Protein AF-A0A369Z5X9-F1 (afdb_monomer)

Sequence (155 aa):
MPEKYPNLVSTTIAKLDLSYHKDSQHLLELSKRLGSILHYIAEIRNECGSYASHGQDIEHKQISSDLALFVLHSTNAILGFILHFYITTNDYRKSERIRYEDYERINELIDEAYEMETIYKISYSQALFAQDPEAYRDLVLEFEQIEYENLMDTL

pLDDT: mean 76.35, std 14.74, range [37.81, 94.25]

Foldseek 3Di:
DDPC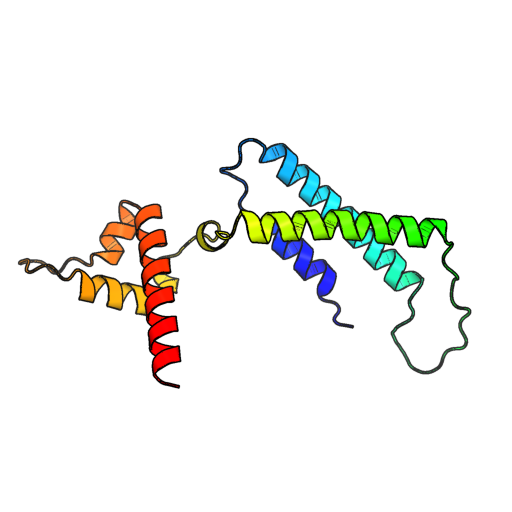PLVVLVVVLVLDPCVPPPCSVVSNVVSVVLSVLVVVLVVVCVQQPPPDDPDDPDPRPDDDPVRVVVSVVSVCVSVVVVVCCCVVVVPSLVSDPDDLVVQVVLQVVQCVVPPDPDPDGDRPLVVCCVPPVNVSSVSSVVSVVVVVVVVVVVD

Structure (mmCIF, N/CA/C/O backbone):
data_AF-A0A369Z5X9-F1
#
_entry.id   AF-A0A369Z5X9-F1
#
loop_
_atom_site.group_PDB
_atom_site.id
_atom_site.type_symbol
_atom_site.label_atom_id
_atom_site.label_alt_id
_atom_site.label_comp_id
_atom_site.label_asym_id
_atom_site.label_entity_id
_atom_site.label_seq_id
_atom_site.pdbx_PDB_ins_code
_atom_site.Cartn_x
_atom_site.Cartn_y
_atom_site.Cartn_z
_atom_site.occupancy
_atom_site.B_iso_or_equiv
_atom_site.auth_seq_id
_atom_site.auth_comp_id
_atom_site.auth_asym_id
_atom_site.auth_atom_id
_atom_site.pdbx_PDB_model_num
ATOM 1 N N . MET A 1 1 ? 21.219 -10.980 -7.445 1.00 40.84 1 MET A N 1
ATOM 2 C CA . MET A 1 1 ? 20.159 -9.973 -7.184 1.00 40.84 1 MET A CA 1
ATOM 3 C C . MET A 1 1 ? 18.853 -10.716 -6.949 1.00 40.84 1 MET A C 1
ATOM 5 O O . MET A 1 1 ? 18.639 -11.688 -7.663 1.00 40.84 1 MET A O 1
ATOM 9 N N . PRO A 1 2 ? 18.015 -10.350 -5.963 1.00 37.81 2 PRO A N 1
ATOM 10 C CA . PRO A 1 2 ? 16.842 -11.153 -5.642 1.00 37.81 2 PRO A CA 1
ATOM 11 C C . PRO A 1 2 ? 15.799 -11.025 -6.760 1.00 37.81 2 PRO A C 1
ATOM 13 O O . PRO A 1 2 ? 15.397 -9.921 -7.123 1.00 37.81 2 PRO A O 1
ATOM 16 N N . GLU A 1 3 ? 15.318 -12.160 -7.264 1.00 40.03 3 GLU A N 1
ATOM 17 C CA . GLU A 1 3 ? 14.272 -12.302 -8.298 1.00 40.03 3 GLU A CA 1
ATOM 18 C C . GLU A 1 3 ? 12.937 -11.604 -7.954 1.00 40.03 3 GLU A C 1
ATOM 20 O O . GLU A 1 3 ? 12.018 -11.547 -8.765 1.00 40.03 3 GLU A O 1
ATOM 25 N N . LYS A 1 4 ? 12.818 -11.040 -6.747 1.00 49.16 4 LYS A N 1
ATOM 26 C CA . LYS A 1 4 ? 11.579 -10.526 -6.153 1.00 49.16 4 LYS A CA 1
ATOM 27 C C . LYS A 1 4 ? 11.309 -9.033 -6.389 1.00 49.16 4 LYS A C 1
ATOM 29 O O . LYS A 1 4 ? 10.247 -8.562 -5.998 1.00 49.16 4 LYS A O 1
ATOM 34 N N . TYR A 1 5 ? 12.215 -8.277 -7.013 1.00 49.62 5 TYR A N 1
ATOM 35 C CA . TYR A 1 5 ? 12.044 -6.819 -7.170 1.00 49.62 5 TYR A CA 1
ATOM 36 C C . TYR A 1 5 ? 10.787 -6.402 -7.975 1.00 49.62 5 TYR A C 1
ATOM 38 O O . TYR A 1 5 ? 10.051 -5.538 -7.497 1.00 49.62 5 TYR A O 1
ATOM 46 N N . PRO A 1 6 ? 10.453 -7.032 -9.124 1.00 55.03 6 PRO A N 1
ATOM 47 C CA . PRO A 1 6 ? 9.224 -6.707 -9.863 1.00 55.03 6 PRO A CA 1
ATOM 48 C C . PRO A 1 6 ? 7.950 -7.037 -9.072 1.00 55.03 6 PRO A C 1
ATOM 50 O O . PRO A 1 6 ? 6.954 -6.315 -9.152 1.00 55.03 6 PRO A O 1
ATOM 53 N N . ASN A 1 7 ? 8.003 -8.103 -8.265 1.00 59.03 7 ASN A N 1
ATOM 54 C CA . ASN A 1 7 ? 6.909 -8.496 -7.379 1.00 59.03 7 ASN A CA 1
ATOM 55 C C . ASN A 1 7 ? 6.680 -7.466 -6.276 1.00 59.03 7 ASN A C 1
ATOM 57 O O . ASN A 1 7 ? 5.531 -7.205 -5.938 1.00 59.03 7 ASN A O 1
ATOM 61 N N . LEU A 1 8 ? 7.742 -6.854 -5.745 1.00 59.62 8 LEU A N 1
ATOM 62 C CA . LEU A 1 8 ? 7.621 -5.871 -4.673 1.00 59.62 8 LEU A CA 1
ATOM 63 C C . LEU A 1 8 ? 6.844 -4.637 -5.142 1.00 59.62 8 LEU A C 1
ATOM 65 O O . LEU A 1 8 ? 5.849 -4.282 -4.524 1.00 59.62 8 LEU A O 1
ATOM 69 N N . VAL A 1 9 ? 7.227 -4.048 -6.280 1.00 60.69 9 VAL A N 1
ATOM 70 C CA . VAL A 1 9 ? 6.558 -2.840 -6.791 1.00 60.69 9 VAL A CA 1
ATOM 71 C C . VAL A 1 9 ? 5.130 -3.134 -7.251 1.00 60.69 9 VAL A C 1
ATOM 73 O O . VAL A 1 9 ? 4.223 -2.354 -6.971 1.00 60.69 9 VAL A O 1
ATOM 76 N N . SER A 1 10 ? 4.903 -4.287 -7.885 1.00 59.91 10 SER A N 1
ATOM 77 C CA . SER A 1 10 ? 3.551 -4.716 -8.269 1.00 59.91 10 SER A CA 1
ATOM 78 C C . SER A 1 10 ? 2.655 -4.940 -7.046 1.00 59.91 10 SER A C 1
ATOM 80 O O . SER A 1 10 ? 1.491 -4.549 -7.058 1.00 59.91 10 SER A O 1
ATOM 82 N N . THR A 1 11 ? 3.205 -5.508 -5.968 1.00 63.66 11 THR A N 1
ATOM 83 C CA . THR A 1 11 ? 2.492 -5.694 -4.694 1.00 63.66 11 THR A CA 1
ATOM 84 C C . THR A 1 11 ? 2.199 -4.356 -4.026 1.00 63.66 11 THR A C 1
ATOM 86 O O . THR A 1 11 ? 1.081 -4.147 -3.568 1.00 63.66 11 THR A O 1
ATOM 89 N N . THR A 1 12 ? 3.164 -3.430 -4.006 1.00 65.00 12 THR A N 1
ATOM 90 C CA . THR A 1 12 ? 2.958 -2.073 -3.485 1.00 65.00 12 THR A CA 1
ATOM 91 C C . THR A 1 12 ? 1.832 -1.381 -4.238 1.00 65.00 12 THR A C 1
ATOM 93 O O . THR A 1 12 ? 0.917 -0.886 -3.598 1.00 65.00 12 THR A O 1
ATOM 96 N N . ILE A 1 13 ? 1.841 -1.423 -5.575 1.00 65.38 13 ILE A N 1
ATOM 97 C CA . ILE A 1 13 ? 0.781 -0.836 -6.403 1.00 65.38 13 ILE A CA 1
ATOM 98 C C . ILE A 1 13 ? -0.584 -1.475 -6.115 1.00 65.38 13 ILE A C 1
ATOM 100 O O . ILE A 1 13 ? -1.578 -0.764 -6.010 1.00 65.38 13 ILE A O 1
ATOM 104 N N . ALA A 1 14 ? -0.647 -2.801 -5.967 1.00 64.44 14 ALA A N 1
ATOM 105 C CA . ALA A 1 14 ? -1.894 -3.511 -5.679 1.00 64.44 14 ALA A CA 1
ATOM 106 C C . ALA A 1 14 ? -2.453 -3.219 -4.277 1.00 64.44 14 ALA A C 1
ATOM 108 O O . ALA A 1 14 ? -3.658 -3.325 -4.069 1.00 64.44 14 ALA A O 1
ATOM 109 N N . LYS A 1 15 ? -1.583 -2.860 -3.327 1.00 67.25 15 LYS A N 1
ATOM 110 C CA . LYS A 1 15 ? -1.950 -2.472 -1.961 1.00 67.25 15 LYS A CA 1
ATOM 111 C C . LYS A 1 15 ? -2.274 -0.980 -1.810 1.00 67.25 15 LYS A C 1
ATOM 113 O O . LYS A 1 15 ? -2.652 -0.570 -0.719 1.00 67.25 15 LYS A O 1
ATOM 118 N N . LEU A 1 16 ? -2.135 -0.169 -2.862 1.00 67.69 16 LEU A N 1
ATOM 119 C CA . LEU A 1 16 ? -2.557 1.231 -2.828 1.00 67.69 16 LEU A CA 1
ATOM 120 C C . LEU A 1 16 ? -4.088 1.296 -2.751 1.00 67.69 16 LEU A C 1
ATOM 122 O O . LEU A 1 16 ? -4.764 1.143 -3.770 1.00 67.69 16 LEU A O 1
ATOM 126 N N . ASP A 1 17 ? -4.643 1.556 -1.567 1.00 64.88 17 ASP A N 1
ATOM 127 C CA . ASP A 1 17 ? -6.041 1.973 -1.476 1.00 64.88 17 ASP A CA 1
ATOM 128 C C . ASP A 1 17 ? -6.151 3.445 -1.873 1.00 64.88 17 ASP A C 1
ATOM 130 O O . ASP A 1 17 ? -5.781 4.362 -1.140 1.00 64.88 17 ASP A O 1
ATOM 134 N N . LEU A 1 18 ? -6.629 3.656 -3.093 1.00 69.06 18 LEU A N 1
ATOM 135 C CA . LEU A 1 18 ? -6.866 4.976 -3.662 1.00 69.06 18 LEU A CA 1
ATOM 136 C C . LEU A 1 18 ? -8.351 5.344 -3.623 1.00 69.06 18 LEU A C 1
ATOM 138 O O . LEU A 1 18 ? -8.713 6.373 -4.186 1.00 69.06 18 LEU A O 1
ATOM 142 N N . SER A 1 19 ? -9.217 4.521 -3.020 1.00 63.31 19 SER A N 1
ATOM 143 C CA . SER A 1 19 ? -10.679 4.640 -3.134 1.00 63.31 19 SER A CA 1
ATOM 144 C C . SER A 1 19 ? -11.225 6.001 -2.685 1.00 63.31 19 SER A C 1
ATOM 146 O O . SER A 1 19 ? -12.166 6.507 -3.294 1.00 63.31 19 SER A O 1
ATOM 148 N N . TYR A 1 20 ? -10.572 6.641 -1.713 1.00 60.66 20 TYR A N 1
ATOM 149 C CA . TYR A 1 20 ? -10.945 7.955 -1.178 1.00 60.66 20 TYR A CA 1
ATOM 150 C C . TYR A 1 20 ? -10.317 9.152 -1.918 1.00 60.66 20 TYR A C 1
ATOM 152 O O . TYR A 1 20 ? -10.619 10.304 -1.607 1.00 60.66 20 TYR A O 1
ATOM 160 N N . HIS A 1 21 ? -9.450 8.924 -2.913 1.00 69.06 21 HIS A N 1
ATOM 161 C CA . HIS A 1 21 ? -8.813 10.006 -3.664 1.00 69.06 21 HIS A CA 1
ATOM 162 C C . HIS A 1 21 ? -9.724 10.516 -4.794 1.00 69.06 21 HIS A C 1
ATOM 164 O O . HIS A 1 21 ? -10.229 9.736 -5.600 1.00 69.06 21 HIS A O 1
ATOM 170 N N . LYS A 1 22 ? -9.877 11.842 -4.930 1.00 76.69 22 LYS A N 1
ATOM 171 C CA . LYS A 1 22 ? -10.727 12.462 -5.973 1.00 76.69 22 LYS A CA 1
ATOM 172 C C . LYS A 1 22 ? -10.350 12.050 -7.408 1.00 76.69 22 LYS A C 1
ATOM 174 O O . LYS A 1 22 ? -11.213 11.954 -8.271 1.00 76.69 22 LYS A O 1
ATOM 179 N N . ASP A 1 23 ? -9.067 11.761 -7.631 1.00 80.44 23 ASP A N 1
ATOM 180 C CA . ASP A 1 23 ? -8.501 11.332 -8.921 1.00 80.44 23 ASP A CA 1
ATOM 181 C C . ASP A 1 23 ? -8.175 9.821 -8.964 1.00 80.44 23 ASP A C 1
ATOM 183 O O . ASP A 1 23 ? -7.323 9.383 -9.740 1.00 80.44 23 ASP A O 1
ATOM 187 N N . SER A 1 24 ? -8.810 9.011 -8.108 1.00 76.06 24 SER A N 1
ATOM 188 C CA . SER A 1 24 ? -8.506 7.581 -7.906 1.00 76.06 24 SER A CA 1
ATOM 189 C C . SER A 1 24 ? -8.447 6.763 -9.196 1.00 76.06 24 SER A C 1
ATOM 191 O O . SER A 1 24 ? -7.534 5.958 -9.379 1.00 76.06 24 SER A O 1
ATOM 193 N N . GLN A 1 25 ? -9.369 7.007 -10.130 1.00 79.88 25 GLN A N 1
ATOM 194 C CA . GLN A 1 25 ? -9.408 6.315 -11.420 1.00 79.88 25 GLN A CA 1
ATOM 195 C C . GLN A 1 25 ? -8.153 6.581 -12.260 1.00 79.88 25 GLN A C 1
ATOM 197 O O . GLN A 1 25 ? -7.573 5.649 -12.821 1.00 79.88 25 GLN A O 1
ATOM 202 N N . HIS A 1 26 ? -7.707 7.839 -12.323 1.00 84.25 26 HIS A N 1
ATOM 203 C CA . HIS A 1 26 ? -6.505 8.217 -13.065 1.00 84.25 26 HIS A CA 1
ATOM 204 C C . HIS A 1 26 ? -5.245 7.659 -12.407 1.00 84.25 26 HIS A C 1
ATOM 206 O O . HIS A 1 26 ? -4.375 7.131 -13.100 1.00 84.25 26 HIS A O 1
ATOM 212 N N . LEU A 1 27 ? -5.164 7.720 -11.077 1.00 80.38 27 LEU A N 1
ATOM 213 C CA . LEU A 1 27 ? -4.032 7.181 -10.325 1.00 80.38 27 LEU A CA 1
ATOM 214 C C . LEU A 1 27 ? -3.918 5.657 -10.461 1.00 80.38 27 LEU A C 1
ATOM 216 O O . LEU A 1 27 ? -2.815 5.139 -10.650 1.00 80.38 27 LEU A O 1
ATOM 220 N N . LEU A 1 28 ? -5.040 4.934 -10.429 1.00 77.94 28 LEU A N 1
ATOM 221 C CA . LEU A 1 28 ? -5.064 3.483 -10.609 1.00 77.94 28 LEU A CA 1
ATOM 222 C C . LEU A 1 28 ? -4.603 3.084 -12.018 1.00 77.94 28 LEU A C 1
ATOM 224 O O . LEU A 1 28 ? -3.799 2.165 -12.181 1.00 77.94 28 LEU A O 1
ATOM 228 N N . GLU A 1 29 ? -5.091 3.785 -13.040 1.00 83.94 29 GLU A N 1
ATOM 229 C CA . GLU A 1 29 ? -4.725 3.521 -14.431 1.00 83.94 29 GLU A CA 1
ATOM 230 C C . GLU A 1 29 ? -3.248 3.842 -14.708 1.00 83.94 29 GLU A C 1
ATOM 232 O O . GLU A 1 29 ? -2.545 3.050 -15.342 1.00 83.94 29 GLU A O 1
ATOM 237 N N . LEU A 1 30 ? -2.741 4.960 -14.179 1.00 84.12 30 LEU A N 1
ATOM 238 C CA . LEU A 1 30 ? -1.318 5.290 -14.247 1.00 84.12 30 LEU A CA 1
ATOM 239 C C . LEU A 1 30 ? -0.466 4.240 -13.529 1.00 84.12 30 LEU A C 1
ATOM 241 O O . LEU A 1 30 ? 0.545 3.811 -14.077 1.00 84.12 30 LEU A O 1
ATOM 245 N N . SER A 1 31 ? -0.895 3.751 -12.365 1.00 76.50 31 SER A N 1
ATOM 246 C CA . SER A 1 31 ? -0.151 2.735 -11.613 1.00 76.50 31 SER A CA 1
ATOM 247 C C . SER A 1 31 ? -0.030 1.405 -12.367 1.00 76.50 31 SER A C 1
ATOM 249 O O . SER A 1 31 ? 1.050 0.814 -12.409 1.00 76.50 31 SER A O 1
ATOM 251 N N . LYS A 1 32 ? -1.084 0.957 -13.063 1.00 80.19 32 LYS A N 1
ATOM 252 C CA . LYS A 1 32 ? -1.010 -0.226 -13.947 1.00 80.19 32 LYS A CA 1
ATOM 253 C C . LYS A 1 32 ? 0.013 -0.040 -15.073 1.00 80.19 32 LYS A C 1
ATOM 255 O O . LYS A 1 32 ? 0.789 -0.949 -15.382 1.00 80.19 32 LYS A O 1
ATOM 260 N N . ARG A 1 33 ? 0.042 1.154 -15.672 1.00 84.00 33 ARG A N 1
ATOM 261 C CA . ARG A 1 33 ? 0.996 1.508 -16.736 1.00 84.00 33 ARG A CA 1
ATOM 262 C C . ARG A 1 33 ? 2.429 1.569 -16.212 1.00 84.00 33 ARG A C 1
ATOM 264 O O . ARG A 1 33 ? 3.323 1.044 -16.871 1.00 84.00 33 ARG A O 1
ATOM 271 N N . LEU A 1 34 ? 2.641 2.117 -15.013 1.00 82.62 34 LEU A N 1
ATOM 272 C CA . LEU A 1 34 ? 3.939 2.108 -14.330 1.00 82.62 34 LEU A CA 1
ATOM 273 C C . LEU A 1 34 ? 4.449 0.678 -14.126 1.00 82.62 34 LEU A C 1
ATOM 275 O O . LEU A 1 34 ? 5.608 0.403 -14.426 1.00 82.62 34 LEU A O 1
ATOM 279 N N . GLY A 1 35 ? 3.581 -0.248 -13.706 1.00 78.25 35 GLY A N 1
ATOM 280 C CA . GLY A 1 35 ? 3.925 -1.669 -13.593 1.00 78.25 35 GLY A CA 1
ATOM 281 C C . GLY A 1 35 ? 4.429 -2.270 -14.911 1.00 78.25 35 GLY A C 1
ATOM 282 O O . GLY A 1 35 ? 5.434 -2.977 -14.922 1.00 78.25 35 GLY A O 1
ATOM 283 N N . SER A 1 36 ? 3.794 -1.920 -16.034 1.00 83.69 36 SER A N 1
ATOM 284 C CA . SER A 1 36 ? 4.211 -2.380 -17.369 1.00 83.69 36 SER A CA 1
ATOM 285 C C . SER A 1 36 ? 5.575 -1.810 -17.784 1.00 83.69 36 SER A C 1
ATOM 287 O O . SER A 1 36 ? 6.414 -2.534 -18.313 1.00 83.69 36 SER A O 1
ATOM 289 N N . ILE A 1 37 ? 5.831 -0.528 -17.496 1.00 86.25 37 ILE A N 1
ATOM 290 C CA . ILE A 1 37 ? 7.128 0.117 -17.763 1.00 86.25 37 ILE A CA 1
ATOM 291 C C . ILE A 1 37 ? 8.235 -0.529 -16.921 1.00 86.25 37 ILE A C 1
ATOM 293 O O . ILE A 1 37 ? 9.304 -0.841 -17.440 1.00 86.25 37 ILE A O 1
ATOM 297 N N . LEU A 1 38 ? 7.982 -0.770 -15.632 1.00 82.81 38 LEU A N 1
ATOM 298 C CA . LEU A 1 38 ? 8.937 -1.425 -14.734 1.00 82.81 38 LEU A CA 1
ATOM 299 C C . LEU A 1 38 ? 9.253 -2.855 -15.166 1.00 82.81 38 LEU A C 1
ATOM 301 O O . LEU A 1 38 ? 10.407 -3.275 -15.082 1.00 82.81 38 LEU A O 1
ATOM 305 N N . HIS A 1 39 ? 8.242 -3.589 -15.630 1.00 83.94 39 HIS A N 1
ATOM 306 C CA . HIS A 1 39 ? 8.429 -4.921 -16.185 1.00 83.94 39 HIS A CA 1
ATOM 307 C C . HIS A 1 39 ? 9.382 -4.881 -17.382 1.00 83.94 39 HIS A C 1
ATOM 309 O O . HIS A 1 39 ? 10.391 -5.579 -17.374 1.00 83.94 39 HIS A O 1
ATOM 315 N N . TYR A 1 40 ? 9.142 -3.978 -18.335 1.00 88.62 40 TYR A N 1
ATOM 316 C CA . TYR A 1 40 ? 9.998 -3.831 -19.510 1.00 88.62 40 TYR A CA 1
ATOM 317 C C . TYR A 1 40 ? 11.427 -3.375 -19.159 1.00 88.62 40 TYR A C 1
ATOM 319 O O . TYR A 1 40 ? 12.401 -3.868 -19.720 1.00 88.62 40 TYR A O 1
ATOM 327 N N . ILE A 1 41 ? 11.600 -2.493 -18.166 1.00 86.19 41 ILE A N 1
ATOM 328 C CA . ILE A 1 41 ? 12.934 -2.134 -17.643 1.00 86.19 41 ILE A CA 1
ATOM 329 C C . ILE A 1 41 ? 13.644 -3.363 -17.051 1.00 86.19 41 ILE A C 1
ATOM 331 O O . ILE A 1 41 ? 14.854 -3.527 -17.225 1.00 86.19 41 ILE A O 1
ATOM 335 N N . ALA A 1 42 ? 12.914 -4.244 -16.362 1.00 82.69 42 ALA A N 1
ATOM 336 C CA . ALA A 1 42 ? 13.471 -5.488 -15.841 1.00 82.69 42 ALA A CA 1
ATOM 337 C C . ALA A 1 42 ? 13.857 -6.466 -16.964 1.00 82.69 42 ALA A C 1
ATOM 339 O O . ALA A 1 42 ? 14.884 -7.134 -16.836 1.00 82.69 42 ALA A O 1
ATOM 340 N N . GLU A 1 43 ? 13.096 -6.517 -18.059 1.00 84.88 43 GLU A N 1
ATOM 341 C CA . GLU A 1 43 ? 13.455 -7.269 -19.268 1.00 84.88 43 GLU A CA 1
ATOM 342 C C . GLU A 1 43 ? 14.737 -6.718 -19.903 1.00 84.88 43 GLU A C 1
ATOM 344 O O . GLU A 1 43 ? 15.687 -7.479 -20.072 1.00 84.88 43 GLU A O 1
ATOM 349 N N . ILE A 1 44 ? 14.840 -5.396 -20.115 1.00 83.88 44 ILE A N 1
ATOM 350 C CA . ILE A 1 44 ? 16.070 -4.740 -20.605 1.00 83.88 44 ILE A CA 1
ATOM 351 C C . ILE A 1 44 ? 17.267 -5.110 -19.722 1.00 83.88 44 ILE A C 1
ATOM 353 O O . ILE A 1 44 ? 18.335 -5.461 -20.225 1.00 83.88 44 ILE A O 1
ATOM 357 N N . ARG A 1 45 ? 17.098 -5.062 -18.395 1.00 76.81 45 ARG A N 1
ATOM 358 C CA . ARG A 1 45 ? 18.140 -5.456 -17.440 1.00 76.81 45 ARG A CA 1
ATOM 359 C C . ARG A 1 45 ? 18.525 -6.927 -17.597 1.00 76.81 45 ARG A C 1
ATOM 361 O O . ARG A 1 45 ? 19.708 -7.229 -17.526 1.00 76.81 45 ARG A O 1
ATOM 368 N N . ASN A 1 46 ? 17.566 -7.833 -17.766 1.00 75.25 46 ASN A N 1
ATOM 369 C CA . ASN A 1 46 ? 17.845 -9.262 -17.921 1.00 75.25 46 ASN A CA 1
ATOM 370 C C . ASN A 1 46 ? 18.527 -9.570 -19.266 1.00 75.25 46 ASN A C 1
ATOM 372 O O . ASN A 1 46 ? 19.393 -10.436 -19.319 1.00 75.25 46 ASN A O 1
ATOM 376 N N . GLU A 1 47 ? 18.172 -8.847 -20.330 1.00 75.75 47 GLU A N 1
ATOM 377 C CA . GLU A 1 47 ? 18.786 -8.986 -21.654 1.00 75.75 47 GLU A CA 1
ATOM 378 C C . GLU A 1 47 ? 20.202 -8.404 -21.724 1.00 75.75 47 GLU A C 1
ATOM 380 O O . GLU A 1 47 ? 21.068 -8.963 -22.394 1.00 75.75 47 GLU A O 1
ATOM 385 N N . CYS A 1 48 ? 20.440 -7.263 -21.071 1.00 71.44 48 CYS A N 1
ATOM 386 C CA . CYS A 1 48 ? 21.702 -6.527 -21.187 1.00 71.44 48 CYS A CA 1
ATOM 387 C C . CYS A 1 48 ? 22.660 -6.781 -20.011 1.00 71.44 48 CYS A C 1
ATOM 389 O O . CYS A 1 48 ? 23.864 -6.568 -20.134 1.00 71.44 48 CYS A O 1
ATOM 391 N N . GLY A 1 49 ? 22.141 -7.219 -18.862 1.00 59.00 49 GLY A N 1
ATOM 392 C CA . GLY A 1 49 ? 22.880 -7.475 -17.629 1.00 59.00 49 GLY A CA 1
ATOM 393 C C . GLY A 1 49 ? 22.920 -8.963 -17.299 1.00 59.00 49 GLY A C 1
ATOM 394 O O . GLY A 1 49 ? 22.137 -9.452 -16.484 1.00 59.00 49 GLY A O 1
ATOM 395 N N . SER A 1 50 ? 23.867 -9.687 -17.895 1.00 51.84 50 SER A N 1
ATOM 396 C CA . SER A 1 50 ? 24.188 -11.071 -17.540 1.00 51.84 50 SER A CA 1
ATOM 397 C C . SER A 1 50 ? 24.768 -11.148 -16.115 1.00 51.84 50 SER A C 1
ATOM 399 O O . SER A 1 50 ? 25.981 -11.148 -15.920 1.00 51.84 50 SER A O 1
ATOM 401 N N . TYR A 1 51 ? 23.914 -11.189 -15.091 1.00 51.59 51 TYR A N 1
ATOM 402 C CA . TYR A 1 51 ? 24.333 -11.337 -13.684 1.00 51.59 51 TYR A CA 1
ATOM 403 C C . TYR A 1 51 ? 24.187 -12.766 -13.146 1.00 51.59 51 TYR A C 1
ATOM 405 O O . TYR A 1 51 ? 24.263 -12.979 -11.935 1.00 51.59 51 TYR A O 1
ATOM 413 N N . ALA A 1 52 ? 23.984 -13.750 -14.022 1.00 47.75 52 ALA A N 1
ATOM 414 C CA . ALA A 1 52 ? 23.950 -15.152 -13.644 1.00 47.75 52 ALA A CA 1
ATOM 415 C C . ALA A 1 52 ? 24.978 -15.957 -14.442 1.00 47.75 52 ALA A C 1
ATOM 417 O O . ALA A 1 52 ? 24.919 -16.038 -15.664 1.00 47.75 52 ALA A O 1
ATOM 418 N N . SER A 1 53 ? 25.828 -16.627 -13.671 1.00 43.56 53 SER A N 1
ATOM 419 C CA . SER A 1 53 ? 26.628 -17.793 -14.023 1.00 43.56 53 SER A CA 1
ATOM 420 C C . SER A 1 53 ? 28.070 -17.539 -14.449 1.00 43.56 53 SER A C 1
ATOM 422 O O . SER A 1 53 ? 28.388 -16.894 -15.442 1.00 43.56 53 SER A O 1
ATOM 424 N N . HIS A 1 54 ? 28.944 -18.123 -13.640 1.00 51.97 54 HIS A N 1
ATOM 425 C CA . HIS A 1 54 ? 30.341 -18.380 -13.909 1.00 51.97 54 HIS A CA 1
ATOM 426 C C . HIS A 1 54 ? 30.604 -18.764 -15.376 1.00 51.97 54 HIS A C 1
ATOM 428 O O . HIS A 1 54 ? 30.083 -19.761 -15.867 1.00 51.97 54 HIS A O 1
ATOM 434 N N . GLY A 1 55 ? 31.492 -18.005 -16.022 1.00 49.47 55 GLY A N 1
ATOM 435 C CA . GLY A 1 55 ? 32.355 -18.511 -17.087 1.00 49.47 55 GLY A CA 1
ATOM 436 C C . GLY A 1 55 ? 31.777 -18.605 -18.495 1.00 49.47 55 GLY A C 1
ATOM 437 O O . GLY A 1 55 ? 31.967 -19.646 -19.116 1.00 49.47 55 GLY A O 1
ATOM 438 N N . GLN A 1 56 ? 31.171 -17.549 -19.048 1.00 44.56 56 GLN A N 1
ATOM 439 C CA . GLN A 1 56 ? 31.006 -17.485 -20.506 1.00 44.56 56 GLN A CA 1
ATOM 440 C C . GLN A 1 56 ? 31.471 -16.162 -21.123 1.00 44.56 56 GLN A C 1
ATOM 442 O O . GLN A 1 56 ? 31.004 -15.083 -20.764 1.00 44.56 56 GLN A O 1
ATOM 447 N N . ASP A 1 57 ? 32.376 -16.317 -22.092 1.00 49.41 57 ASP A N 1
ATOM 448 C CA . ASP A 1 57 ? 32.698 -15.406 -23.189 1.00 49.41 57 ASP A CA 1
ATOM 449 C C . ASP A 1 57 ? 31.431 -15.084 -24.006 1.00 49.41 57 ASP A C 1
ATOM 451 O O . ASP A 1 57 ? 31.173 -15.700 -25.041 1.00 49.41 57 ASP A O 1
ATOM 455 N N . ILE A 1 58 ? 30.597 -14.152 -23.546 1.00 54.38 58 ILE A N 1
ATOM 456 C CA . ILE A 1 58 ? 29.458 -13.654 -24.328 1.00 54.38 58 ILE A CA 1
ATOM 457 C C . ILE A 1 58 ? 29.619 -12.145 -24.464 1.00 54.38 58 ILE A C 1
ATOM 459 O O . ILE A 1 58 ? 29.729 -11.439 -23.463 1.00 54.38 58 ILE A O 1
ATOM 463 N N . GLU A 1 59 ? 29.657 -11.653 -25.70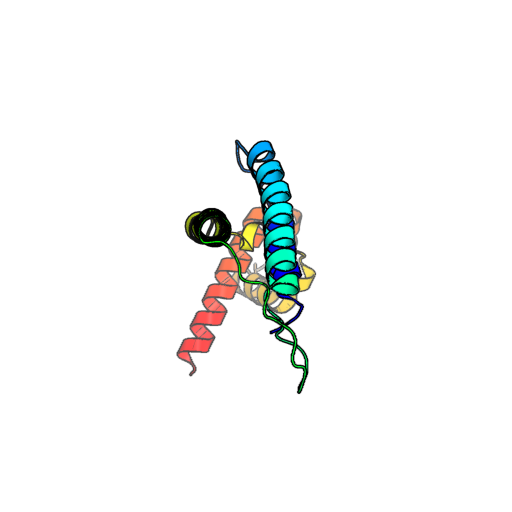5 1.00 54.84 59 GLU A N 1
ATOM 464 C CA . GLU A 1 59 ? 29.674 -10.221 -26.008 1.00 54.84 59 GLU A CA 1
ATOM 465 C C . GLU A 1 59 ? 28.552 -9.508 -25.242 1.00 54.84 59 GLU A C 1
ATOM 467 O O . GLU A 1 59 ? 27.364 -9.769 -25.446 1.00 54.84 59 GLU A O 1
ATOM 472 N N . HIS A 1 60 ? 28.923 -8.594 -24.346 1.00 58.66 60 HIS A N 1
ATOM 473 C CA . HIS A 1 60 ? 27.957 -7.752 -23.656 1.00 58.66 60 HIS A CA 1
ATOM 474 C C . HIS A 1 60 ? 27.216 -6.888 -24.681 1.00 58.66 60 HIS A C 1
ATOM 476 O O . HIS A 1 60 ? 27.826 -6.068 -25.372 1.00 58.66 60 HIS A O 1
ATOM 482 N N . LYS A 1 61 ? 25.890 -7.044 -24.760 1.00 65.06 61 LYS A N 1
ATOM 483 C CA . LYS A 1 61 ? 25.033 -6.205 -25.603 1.00 65.06 61 LYS A CA 1
ATOM 484 C C . LYS A 1 61 ? 25.111 -4.768 -25.087 1.00 65.06 61 LYS A C 1
ATOM 486 O O . LYS A 1 61 ? 24.551 -4.442 -24.041 1.00 65.06 61 LYS A O 1
ATOM 491 N N . GLN A 1 62 ? 25.856 -3.919 -25.793 1.00 69.25 62 GLN A N 1
ATOM 492 C CA . GLN A 1 62 ? 26.001 -2.521 -25.405 1.00 69.25 62 GLN A CA 1
ATOM 493 C C . GLN A 1 62 ? 24.667 -1.789 -25.564 1.00 69.25 62 GLN A C 1
ATOM 495 O O . GLN A 1 62 ? 24.011 -1.869 -26.603 1.00 69.25 62 GLN A O 1
ATOM 500 N N . ILE A 1 63 ? 24.272 -1.075 -24.513 1.00 79.69 63 ILE A N 1
ATOM 501 C CA . ILE A 1 63 ? 23.072 -0.242 -24.497 1.00 79.69 63 ILE A CA 1
ATOM 502 C C . ILE A 1 63 ? 23.423 1.131 -25.082 1.00 79.69 63 ILE A C 1
ATOM 504 O O . ILE A 1 63 ? 24.472 1.691 -24.762 1.00 79.69 63 ILE A O 1
ATOM 508 N N . SER A 1 64 ? 22.552 1.695 -25.923 1.00 86.88 64 SER A N 1
ATOM 509 C CA . SER A 1 64 ? 22.733 3.064 -26.416 1.00 86.88 64 SER A CA 1
ATOM 510 C C . SER A 1 64 ? 22.545 4.093 -25.297 1.00 86.88 64 SER A C 1
ATOM 512 O O . SER A 1 64 ? 21.764 3.891 -24.365 1.00 86.88 64 SER A O 1
ATOM 514 N N . SER A 1 65 ? 23.217 5.242 -25.419 1.00 85.75 65 SER A N 1
ATOM 515 C CA . SER A 1 65 ? 23.029 6.368 -24.493 1.00 85.75 65 SER A CA 1
ATOM 516 C C . SER A 1 65 ? 21.560 6.800 -24.404 1.00 85.75 65 SER A C 1
ATOM 518 O O . SER A 1 65 ? 21.080 7.118 -23.320 1.00 85.75 65 SER A O 1
ATOM 520 N N . ASP A 1 66 ? 20.829 6.760 -25.521 1.00 89.56 66 ASP A N 1
ATOM 521 C CA . ASP A 1 66 ? 19.411 7.134 -25.571 1.00 89.56 66 ASP A CA 1
ATOM 522 C C . ASP A 1 66 ? 18.540 6.196 -24.730 1.00 89.56 66 ASP A C 1
ATOM 524 O O . ASP A 1 66 ? 17.708 6.656 -23.945 1.00 89.56 66 ASP A O 1
ATOM 528 N N . LEU A 1 67 ? 18.758 4.879 -24.839 1.00 86.69 67 LEU A N 1
ATOM 529 C CA . LEU A 1 67 ? 18.016 3.898 -24.048 1.00 86.69 67 LEU A CA 1
ATOM 530 C C . LEU A 1 67 ? 18.362 4.022 -22.559 1.00 86.69 67 LEU A C 1
ATOM 532 O O . LEU A 1 67 ? 17.466 3.988 -21.718 1.00 86.69 67 LEU A O 1
ATOM 536 N N . ALA A 1 68 ? 19.640 4.225 -22.230 1.00 86.00 68 ALA A N 1
ATOM 537 C CA . ALA A 1 68 ? 20.078 4.431 -20.852 1.00 86.00 68 ALA A CA 1
ATOM 538 C C . ALA A 1 68 ? 19.428 5.677 -20.220 1.00 86.00 68 ALA A C 1
ATOM 540 O O . ALA A 1 68 ? 18.903 5.603 -19.107 1.00 86.00 68 ALA A O 1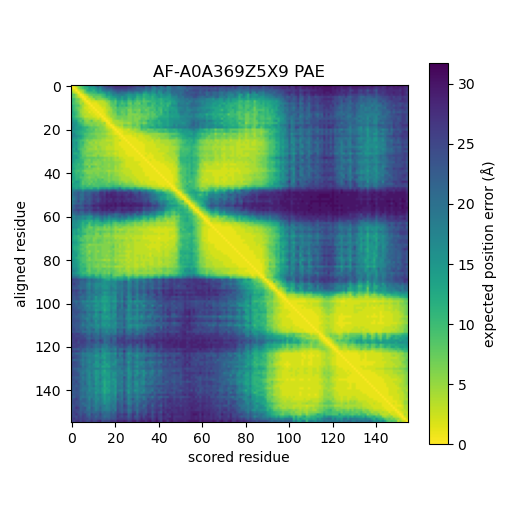
ATOM 541 N N . LEU A 1 69 ? 19.403 6.799 -20.947 1.00 90.00 69 LEU A N 1
ATOM 542 C CA . LEU A 1 69 ? 18.747 8.034 -20.509 1.00 90.00 69 LEU A CA 1
ATOM 543 C C . LEU A 1 69 ? 17.241 7.836 -20.326 1.00 90.00 69 LEU A C 1
ATOM 545 O O . LEU A 1 69 ? 16.683 8.255 -19.311 1.00 90.00 69 LEU A O 1
ATOM 549 N N . PHE A 1 70 ? 16.581 7.162 -21.270 1.00 88.69 70 PHE A N 1
ATOM 550 C CA . PHE A 1 70 ? 15.145 6.918 -21.188 1.00 88.69 70 PHE A CA 1
ATOM 551 C C . PHE A 1 70 ? 14.775 6.051 -19.977 1.00 88.69 70 PHE A C 1
ATOM 553 O O . PHE A 1 70 ? 13.836 6.379 -19.247 1.00 88.69 70 PHE A O 1
ATOM 560 N N . VAL A 1 71 ? 15.544 4.989 -19.714 1.00 89.06 71 VAL A N 1
ATOM 561 C CA . VAL A 1 71 ? 15.363 4.126 -18.536 1.00 89.06 71 VAL A CA 1
ATOM 562 C C . VAL A 1 71 ? 15.589 4.909 -17.243 1.00 89.06 71 VAL A C 1
ATOM 564 O O . VAL A 1 71 ? 14.771 4.807 -16.327 1.00 89.06 71 VAL A O 1
ATOM 567 N N . LEU A 1 72 ? 16.647 5.723 -17.167 1.00 88.12 72 LEU A N 1
ATOM 568 C CA . LEU A 1 72 ? 16.959 6.540 -15.991 1.00 88.12 72 LEU A CA 1
ATOM 569 C C . LEU A 1 72 ? 15.828 7.524 -15.664 1.00 88.12 72 LEU A C 1
ATOM 571 O O . LEU A 1 72 ? 15.330 7.546 -14.539 1.00 88.12 72 LEU A O 1
ATOM 575 N N . HIS A 1 73 ? 15.401 8.323 -16.644 1.00 90.50 73 HIS A N 1
ATOM 576 C CA . HIS A 1 73 ? 14.368 9.337 -16.431 1.00 90.50 73 HIS A CA 1
ATOM 577 C C . HIS A 1 73 ? 13.003 8.723 -16.133 1.00 90.50 73 HIS A C 1
ATOM 579 O O . HIS A 1 73 ? 12.305 9.215 -15.245 1.00 90.50 73 HIS A O 1
ATOM 585 N N . SER A 1 74 ? 12.657 7.625 -16.812 1.00 86.44 74 SER A N 1
ATOM 586 C CA . SER A 1 74 ? 11.443 6.872 -16.502 1.00 86.44 74 SER A CA 1
ATOM 587 C C . SER A 1 74 ? 11.489 6.399 -15.053 1.00 86.44 74 SER A C 1
ATOM 589 O O . SER A 1 74 ? 10.621 6.775 -14.273 1.00 86.44 74 SER A O 1
ATOM 591 N N . THR A 1 75 ? 12.548 5.684 -14.657 1.00 86.12 75 THR A N 1
ATOM 592 C CA . THR A 1 75 ? 12.726 5.160 -13.290 1.00 86.12 75 THR A CA 1
ATOM 593 C C . THR A 1 75 ? 12.622 6.258 -12.232 1.00 86.12 75 THR A C 1
ATOM 595 O O . THR A 1 75 ? 11.915 6.079 -11.243 1.00 86.12 75 THR A O 1
ATOM 598 N N . ASN A 1 76 ? 13.259 7.412 -12.452 1.00 87.69 76 ASN A N 1
ATOM 599 C CA . ASN A 1 76 ? 13.199 8.541 -11.523 1.00 87.69 76 ASN A CA 1
ATOM 600 C C . ASN A 1 76 ? 11.786 9.116 -11.379 1.00 87.69 76 ASN A C 1
ATOM 602 O O . ASN A 1 76 ? 11.384 9.444 -10.266 1.00 87.69 76 ASN A O 1
ATOM 606 N N . ALA A 1 77 ? 11.019 9.219 -12.468 1.00 86.19 77 ALA A N 1
ATOM 607 C CA . ALA A 1 77 ? 9.632 9.674 -12.403 1.00 86.19 77 ALA A CA 1
ATOM 608 C C . ALA A 1 77 ? 8.751 8.688 -11.617 1.00 86.19 77 ALA A C 1
ATOM 610 O O . ALA A 1 77 ? 7.974 9.110 -10.759 1.00 86.19 77 ALA A O 1
ATOM 611 N N . ILE A 1 78 ? 8.917 7.378 -11.855 1.00 83.56 78 ILE A N 1
ATOM 612 C CA . ILE A 1 78 ? 8.195 6.330 -11.115 1.00 83.56 78 ILE A CA 1
ATOM 613 C C . ILE A 1 78 ? 8.538 6.402 -9.624 1.00 83.56 78 ILE A C 1
ATOM 615 O O . ILE A 1 78 ? 7.646 6.454 -8.779 1.00 83.56 78 ILE A O 1
ATOM 619 N N . LEU A 1 79 ? 9.832 6.433 -9.297 1.00 83.44 79 LEU A N 1
ATOM 620 C CA . LEU A 1 79 ? 10.309 6.465 -7.919 1.00 83.44 79 LEU A CA 1
ATOM 621 C C . LEU A 1 79 ? 9.877 7.747 -7.204 1.00 83.44 79 LEU A C 1
ATOM 623 O O . LEU A 1 79 ? 9.447 7.683 -6.058 1.00 83.44 79 LEU A O 1
ATOM 627 N N . GLY A 1 80 ? 9.949 8.893 -7.884 1.00 85.56 80 GLY A N 1
ATOM 628 C CA . GLY A 1 80 ? 9.505 10.177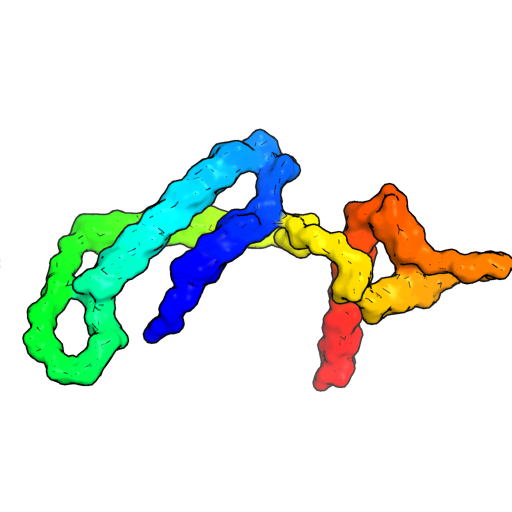 -7.354 1.00 85.56 80 GLY A CA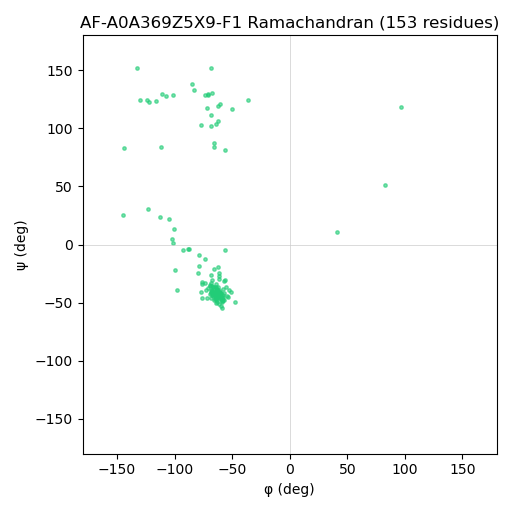 1
ATOM 629 C C . GLY A 1 80 ? 8.022 10.168 -6.996 1.00 85.56 80 GLY A C 1
ATOM 630 O O . GLY A 1 80 ? 7.658 10.635 -5.921 1.00 85.56 80 GLY A O 1
ATOM 631 N N . PHE A 1 81 ? 7.178 9.571 -7.841 1.00 82.06 81 PHE A N 1
ATOM 632 C CA . PHE A 1 81 ? 5.758 9.401 -7.537 1.00 82.06 81 PHE A CA 1
ATOM 633 C C . PHE A 1 81 ? 5.527 8.456 -6.351 1.00 82.06 81 PHE A C 1
ATOM 635 O O . PHE A 1 81 ? 4.797 8.815 -5.433 1.00 82.06 81 PHE A O 1
ATOM 642 N N . ILE A 1 82 ? 6.176 7.285 -6.331 1.00 77.75 82 ILE A N 1
ATOM 643 C CA . ILE A 1 82 ? 6.047 6.320 -5.225 1.00 77.75 82 ILE A CA 1
ATOM 644 C C . ILE A 1 82 ? 6.489 6.951 -3.901 1.00 77.75 82 ILE A C 1
ATOM 646 O O . ILE A 1 82 ? 5.807 6.799 -2.892 1.00 77.75 82 ILE A O 1
ATOM 650 N N . LEU A 1 83 ? 7.610 7.675 -3.899 1.00 80.81 83 LEU A N 1
ATOM 651 C CA . LEU A 1 83 ? 8.144 8.319 -2.704 1.00 80.81 83 LEU A CA 1
ATOM 652 C C . LEU A 1 83 ? 7.263 9.485 -2.248 1.00 80.81 83 LEU A C 1
ATOM 654 O O . LEU A 1 83 ? 6.999 9.612 -1.057 1.00 80.81 83 LEU A O 1
ATOM 658 N N . HIS A 1 84 ? 6.781 10.313 -3.180 1.00 80.75 84 HIS A N 1
ATOM 659 C CA . HIS A 1 84 ? 5.826 11.374 -2.87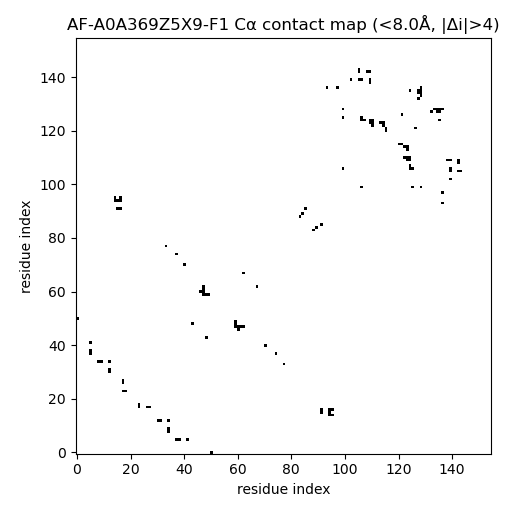1 1.00 80.75 84 HIS A CA 1
ATOM 660 C C . HIS A 1 84 ? 4.558 10.796 -2.250 1.00 80.75 84 HIS A C 1
ATOM 662 O O . HIS A 1 84 ? 4.146 11.252 -1.192 1.00 80.75 84 HIS A O 1
ATOM 668 N N . PHE A 1 85 ? 3.991 9.754 -2.858 1.00 73.25 85 PHE A N 1
ATOM 669 C CA . PHE A 1 85 ? 2.828 9.069 -2.315 1.00 73.25 85 PHE A CA 1
ATOM 670 C C . PHE A 1 85 ? 3.124 8.508 -0.920 1.00 73.25 85 PHE A C 1
ATOM 672 O O . PHE A 1 85 ? 2.383 8.763 0.014 1.00 73.25 85 PHE A O 1
ATOM 679 N N . TYR A 1 86 ? 4.252 7.828 -0.726 1.00 70.56 86 TYR A N 1
ATOM 680 C CA . TYR A 1 86 ? 4.631 7.304 0.586 1.00 70.56 86 TYR A CA 1
ATOM 681 C C . TYR A 1 86 ? 4.717 8.400 1.667 1.00 70.56 86 TYR A C 1
ATOM 683 O O . TYR A 1 86 ? 4.137 8.251 2.741 1.00 70.56 86 TYR A O 1
ATOM 691 N N . ILE A 1 87 ? 5.398 9.514 1.372 1.00 70.81 87 ILE A N 1
ATOM 692 C CA . ILE A 1 87 ? 5.614 10.623 2.317 1.00 70.81 87 ILE A CA 1
ATOM 693 C C . ILE A 1 87 ? 4.328 11.415 2.565 1.00 70.81 87 ILE A C 1
ATOM 695 O O . ILE A 1 87 ? 4.023 11.760 3.701 1.00 70.81 87 ILE A O 1
ATOM 699 N N . THR A 1 88 ? 3.602 11.761 1.503 1.00 66.62 88 THR A N 1
ATOM 700 C CA . THR A 1 88 ? 2.404 12.603 1.584 1.00 66.62 88 THR A CA 1
ATOM 701 C C . THR A 1 88 ? 1.217 11.829 2.117 1.00 66.62 88 THR A C 1
ATOM 703 O O . THR A 1 88 ? 0.403 12.401 2.835 1.00 66.62 88 THR A O 1
ATOM 706 N N . THR A 1 89 ? 1.122 10.541 1.795 1.00 61.78 89 THR A N 1
ATOM 707 C CA . THR A 1 89 ? 0.039 9.725 2.308 1.00 61.78 89 THR A CA 1
ATOM 708 C C . THR A 1 89 ? 0.302 9.347 3.755 1.00 61.78 89 THR A C 1
ATOM 710 O O . THR A 1 89 ? -0.664 9.422 4.480 1.00 61.78 89 THR A O 1
ATOM 713 N N . ASN A 1 90 ? 1.521 8.987 4.201 1.00 48.66 90 ASN A N 1
ATOM 714 C CA . ASN A 1 90 ? 1.900 8.610 5.593 1.00 48.66 90 ASN A CA 1
ATOM 715 C C . ASN A 1 90 ? 0.904 7.709 6.380 1.00 48.66 90 ASN A C 1
ATOM 717 O O . ASN A 1 90 ? 1.052 7.494 7.577 1.00 48.66 90 ASN A O 1
ATOM 721 N N . ASP A 1 91 ? -0.099 7.169 5.692 1.00 53.28 91 ASP A N 1
ATOM 722 C CA . ASP A 1 91 ? -1.365 6.682 6.238 1.00 53.28 91 ASP A CA 1
ATOM 723 C C . ASP A 1 91 ? -1.830 5.452 5.439 1.00 53.28 91 ASP A C 1
ATOM 725 O O . ASP A 1 91 ? -3.003 5.100 5.361 1.00 53.28 91 ASP A O 1
ATOM 729 N N . TYR A 1 92 ? -0.878 4.745 4.820 1.00 51.91 92 TYR A N 1
ATOM 730 C CA . TYR A 1 92 ? -1.128 3.424 4.238 1.00 51.91 92 TYR A CA 1
ATOM 731 C C . TYR A 1 92 ? -1.549 2.412 5.317 1.00 51.91 92 TYR A C 1
ATOM 733 O O . TYR A 1 92 ? -2.202 1.418 5.007 1.00 51.91 92 TYR A O 1
ATOM 741 N N . ARG A 1 93 ? -1.265 2.683 6.597 1.00 50.91 93 ARG A N 1
ATOM 742 C CA . ARG A 1 93 ? -1.840 1.923 7.713 1.00 50.91 93 ARG A CA 1
ATOM 743 C C . ARG A 1 93 ? -3.371 2.022 7.753 1.00 50.91 93 ARG A C 1
ATOM 745 O O . ARG A 1 93 ? -4.025 1.053 8.125 1.00 50.91 93 ARG A O 1
ATOM 752 N N . LYS A 1 94 ? -3.967 3.129 7.286 1.00 51.06 94 LYS A N 1
ATOM 753 C CA . LYS A 1 94 ? -5.428 3.235 7.156 1.00 51.06 94 LYS A CA 1
ATOM 754 C C . LYS A 1 94 ? -6.012 2.531 5.933 1.00 51.06 94 LYS A C 1
ATOM 756 O O . LYS A 1 94 ? -7.195 2.206 5.936 1.00 51.06 94 LYS A O 1
ATOM 761 N N . SER A 1 95 ? -5.189 2.230 4.928 1.00 50.94 95 SER A N 1
ATOM 762 C CA . SER A 1 95 ? -5.613 1.491 3.729 1.00 50.94 95 SER A CA 1
ATOM 763 C C . SER A 1 95 ? -5.711 -0.024 3.913 1.00 50.94 95 SER A C 1
ATOM 765 O O . SER A 1 95 ? -6.438 -0.696 3.180 1.00 50.94 95 SER A O 1
ATOM 767 N N . GLU A 1 96 ? -4.977 -0.601 4.871 1.00 57.72 96 GLU A N 1
ATOM 768 C CA . GLU A 1 96 ? -5.020 -2.047 5.081 1.00 57.72 96 GLU A CA 1
ATOM 769 C C . GLU A 1 96 ? -6.351 -2.416 5.739 1.00 57.72 96 GLU A C 1
ATOM 771 O O . GLU A 1 96 ? -6.774 -1.791 6.712 1.00 57.72 96 GLU A O 1
ATOM 776 N N . ARG A 1 97 ? -7.074 -3.389 5.181 1.00 64.88 97 ARG A N 1
ATOM 777 C CA . ARG A 1 97 ? -8.341 -3.848 5.758 1.00 64.88 97 ARG A CA 1
ATOM 778 C C . ARG A 1 97 ? -8.061 -4.430 7.143 1.00 64.88 97 ARG A C 1
ATOM 780 O O . ARG A 1 97 ? -7.542 -5.536 7.235 1.00 64.88 97 ARG A O 1
ATOM 787 N N . ILE A 1 98 ? -8.437 -3.701 8.190 1.00 75.00 98 ILE A N 1
ATOM 788 C CA . ILE A 1 98 ? -8.278 -4.155 9.568 1.00 75.00 98 ILE A CA 1
ATOM 789 C C . ILE A 1 98 ? -9.267 -5.280 9.845 1.00 75.00 98 ILE A C 1
ATOM 791 O O . ILE A 1 98 ? -10.464 -5.169 9.559 1.00 75.00 98 ILE A O 1
ATOM 795 N N . ARG A 1 99 ? -8.748 -6.377 10.391 1.00 84.81 99 ARG A N 1
ATOM 796 C CA . ARG A 1 99 ? -9.539 -7.466 10.949 1.00 84.81 99 ARG A CA 1
ATOM 797 C C . ARG A 1 99 ? -9.334 -7.451 12.448 1.00 84.81 99 ARG A C 1
ATOM 799 O O . ARG A 1 99 ? -8.198 -7.449 12.899 1.00 84.81 99 ARG A O 1
ATOM 806 N N . TYR A 1 100 ? -10.425 -7.475 13.199 1.00 87.88 100 TYR A N 1
ATOM 807 C CA . TYR A 1 100 ? -10.380 -7.433 14.657 1.00 87.88 100 TYR A CA 1
ATOM 808 C C . TYR A 1 100 ? -9.465 -8.516 15.253 1.00 87.88 100 TYR A C 1
ATOM 810 O O . TYR A 1 100 ? -8.714 -8.255 16.188 1.00 87.88 100 TYR A O 1
ATOM 818 N N . GLU A 1 101 ? -9.485 -9.716 14.665 1.00 90.31 101 GLU A N 1
ATOM 819 C CA . GLU A 1 101 ? -8.695 -10.864 15.130 1.00 90.31 101 GLU A CA 1
ATOM 820 C C . GLU A 1 101 ? -7.175 -10.675 15.003 1.00 90.31 101 GLU A C 1
ATOM 822 O O . GLU A 1 101 ? -6.427 -11.358 15.695 1.00 90.31 101 GLU A O 1
ATOM 827 N N . ASP A 1 102 ? -6.710 -9.770 14.137 1.00 88.50 102 ASP A N 1
ATOM 828 C CA . ASP A 1 102 ? -5.277 -9.560 13.902 1.00 88.50 102 ASP A CA 1
ATOM 829 C C . ASP A 1 102 ? -4.624 -8.711 15.021 1.00 88.50 102 ASP A C 1
ATOM 831 O O . ASP A 1 102 ? -3.400 -8.6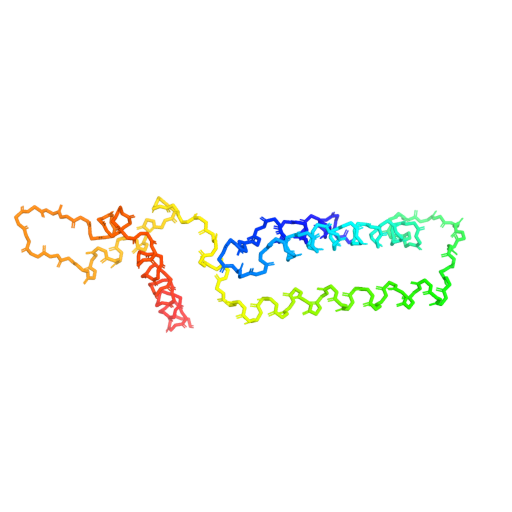20 15.086 1.00 88.50 102 ASP A O 1
ATOM 835 N N . TYR A 1 103 ? -5.427 -8.129 15.924 1.00 90.75 103 TYR A N 1
ATOM 836 C CA . TYR A 1 103 ? -5.001 -7.148 16.932 1.00 90.75 103 TYR A CA 1
ATOM 837 C C . TYR A 1 103 ? -5.332 -7.563 18.376 1.00 90.75 103 TYR A C 1
ATOM 839 O O . TYR A 1 103 ? -5.565 -6.704 19.217 1.00 90.75 103 TYR A O 1
ATOM 847 N N . GLU A 1 104 ? -5.351 -8.864 18.694 1.00 92.81 104 GLU A N 1
ATOM 848 C CA . GLU A 1 104 ? -5.748 -9.393 20.018 1.00 92.81 104 GLU A CA 1
ATOM 849 C C . GLU A 1 104 ? -5.074 -8.664 21.194 1.00 92.81 104 GLU A C 1
ATOM 851 O O . GLU A 1 104 ? -5.762 -8.162 22.080 1.00 92.81 104 GLU A O 1
ATOM 856 N N . ARG A 1 105 ? -3.745 -8.499 21.149 1.00 92.69 105 ARG A N 1
ATOM 857 C CA . ARG A 1 105 ? -2.985 -7.798 22.195 1.00 92.69 105 ARG A CA 1
ATOM 858 C C . ARG A 1 105 ? -3.400 -6.334 22.359 1.00 92.69 105 ARG A C 1
ATOM 860 O O . ARG A 1 105 ? -3.528 -5.847 23.478 1.00 92.69 105 ARG A O 1
ATOM 867 N N . ILE A 1 106 ? -3.597 -5.631 21.249 1.00 93.50 106 ILE A N 1
ATOM 868 C CA . ILE A 1 106 ? -4.002 -4.223 21.262 1.00 93.50 106 ILE A CA 1
ATOM 869 C C . ILE A 1 106 ? -5.456 -4.092 21.733 1.00 93.50 106 ILE A C 1
ATOM 871 O O . ILE A 1 106 ? -5.771 -3.183 22.494 1.00 93.50 106 ILE A O 1
ATOM 875 N N . ASN A 1 107 ? -6.333 -5.026 21.354 1.00 94.25 107 ASN A N 1
ATOM 876 C CA . ASN A 1 107 ? -7.723 -5.063 21.809 1.00 94.25 107 ASN A CA 1
ATOM 877 C C . ASN A 1 107 ? -7.821 -5.209 23.327 1.00 94.25 107 ASN A C 1
ATOM 879 O O . ASN A 1 107 ? -8.621 -4.512 23.944 1.00 94.25 107 ASN A O 1
ATOM 883 N N . GLU A 1 108 ? -6.987 -6.062 23.928 1.00 93.38 108 GLU A N 1
ATOM 884 C CA . GLU A 1 108 ? -6.892 -6.184 25.385 1.00 93.38 108 GLU A CA 1
ATOM 885 C C . GLU A 1 108 ? -6.491 -4.856 26.033 1.00 93.38 108 GLU A C 1
ATOM 887 O O . GLU A 1 108 ? -7.145 -4.420 26.974 1.00 93.38 108 GLU A O 1
ATOM 892 N N . LEU A 1 109 ? -5.466 -4.178 25.502 1.00 93.31 109 LEU A N 1
ATOM 893 C CA . LEU A 1 109 ? -5.019 -2.884 26.029 1.00 93.31 109 LEU A CA 1
ATOM 894 C C . LEU A 1 109 ? -6.103 -1.806 25.921 1.00 93.31 109 LEU A C 1
ATOM 896 O O . LEU A 1 109 ? -6.290 -1.019 26.848 1.00 93.31 109 LEU A O 1
ATOM 900 N N . ILE A 1 110 ? -6.830 -1.780 24.804 1.00 93.62 110 ILE A N 1
ATOM 901 C CA . ILE A 1 110 ? -7.964 -0.876 24.606 1.00 93.62 110 ILE A CA 1
ATOM 902 C C . ILE A 1 110 ? -9.073 -1.198 25.617 1.00 93.62 110 ILE A C 1
ATOM 904 O O . ILE A 1 110 ? -9.598 -0.295 26.263 1.00 93.62 110 ILE A O 1
ATOM 908 N N . ASP A 1 111 ? -9.427 -2.471 25.783 1.00 92.94 111 ASP A N 1
ATOM 909 C CA . ASP A 1 111 ? -10.480 -2.886 26.713 1.00 92.94 111 ASP A CA 1
ATOM 910 C C . ASP A 1 111 ? -10.111 -2.611 28.175 1.00 92.94 111 ASP A C 1
ATOM 912 O O . ASP A 1 111 ? -10.983 -2.222 28.948 1.00 92.94 111 ASP A O 1
ATOM 916 N N . GLU A 1 112 ? -8.841 -2.768 28.551 1.00 90.69 112 GLU A N 1
ATOM 917 C CA . GLU A 1 112 ? -8.328 -2.406 29.877 1.00 90.69 112 GLU A CA 1
ATOM 918 C C . GLU A 1 112 ? -8.372 -0.888 30.105 1.00 90.69 112 GLU A C 1
ATOM 920 O O . GLU A 1 112 ? -8.808 -0.431 31.161 1.00 90.69 112 GLU A O 1
ATOM 925 N N . ALA A 1 113 ? -7.963 -0.090 29.114 1.00 90.50 113 ALA A N 1
ATOM 926 C CA . ALA A 1 113 ? -7.943 1.369 29.222 1.00 90.50 113 ALA A CA 1
ATOM 927 C C . ALA A 1 113 ? -9.349 1.989 29.300 1.00 90.50 113 ALA A C 1
ATOM 929 O O . ALA A 1 113 ? -9.531 3.033 29.930 1.00 90.50 113 ALA A O 1
ATOM 930 N N . TYR A 1 114 ? -10.335 1.350 28.669 1.00 88.81 114 TYR A N 1
ATOM 931 C CA . TYR A 1 114 ? -11.722 1.813 28.597 1.00 88.81 114 TYR A CA 1
ATOM 932 C C . TYR A 1 114 ? -12.694 0.903 29.366 1.00 88.81 114 TYR A C 1
ATOM 934 O O . TYR A 1 114 ? -13.895 0.895 29.075 1.00 88.81 114 TYR A O 1
ATOM 942 N N . GLU A 1 115 ? -12.209 0.143 30.357 1.00 82.94 115 GLU A N 1
ATOM 943 C CA . GLU A 1 115 ? -13.062 -0.740 31.154 1.00 82.94 115 GLU A CA 1
ATOM 944 C C . GLU A 1 115 ? -14.144 0.083 31.877 1.00 82.94 115 GLU A C 1
ATOM 946 O O . GLU A 1 115 ? -13.865 1.000 32.652 1.00 82.94 115 GLU A O 1
ATOM 951 N N . MET A 1 116 ? -15.414 -0.235 31.610 1.00 74.88 116 MET A N 1
ATOM 952 C CA . MET A 1 116 ? -16.552 0.438 32.235 1.00 74.88 116 MET A CA 1
ATOM 953 C C . MET A 1 116 ? -17.129 -0.416 33.364 1.00 74.88 116 MET A C 1
ATOM 955 O O . MET A 1 116 ? -17.506 -1.570 33.141 1.00 74.88 116 MET A O 1
ATOM 959 N N . GLU A 1 117 ? -17.303 0.177 34.551 1.00 71.81 117 GLU A N 1
ATOM 960 C CA . GLU A 1 117 ? -18.026 -0.442 35.669 1.00 71.81 117 GLU A CA 1
ATOM 961 C C . GLU A 1 117 ? -19.511 -0.612 35.321 1.00 71.81 117 GLU A C 1
ATOM 963 O O . GLU A 1 117 ? -20.363 0.241 35.573 1.00 71.81 117 GLU A O 1
ATOM 968 N N . THR A 1 118 ? -19.829 -1.738 34.695 1.00 70.75 118 THR A N 1
ATOM 969 C CA . THR A 1 118 ? -21.175 -2.081 34.249 1.00 70.75 118 THR A CA 1
ATOM 970 C C . THR A 1 118 ? -21.512 -3.507 34.666 1.00 70.75 118 THR A C 1
ATOM 972 O O . THR A 1 118 ? -20.643 -4.359 34.834 1.00 70.75 118 THR A O 1
ATOM 975 N N . ILE A 1 119 ? -22.807 -3.780 34.860 1.00 74.50 119 ILE A N 1
ATOM 976 C CA . ILE A 1 119 ? -23.309 -5.099 35.294 1.00 74.50 119 ILE A CA 1
ATOM 977 C C . ILE A 1 119 ? -22.966 -6.194 34.266 1.00 74.50 119 ILE A C 1
ATOM 979 O O . ILE A 1 119 ? -22.830 -7.365 34.618 1.00 74.50 119 ILE A O 1
ATOM 983 N N . TYR A 1 120 ? -22.813 -5.808 32.999 1.00 73.94 120 TYR A N 1
ATOM 984 C CA . TYR A 1 120 ? -22.433 -6.688 31.905 1.00 73.94 120 TYR A CA 1
ATOM 985 C C . TYR A 1 120 ? -21.082 -6.248 31.363 1.00 73.94 120 TYR A C 1
ATOM 987 O O . TYR A 1 120 ? -20.952 -5.115 30.919 1.00 73.94 120 TYR A O 1
ATOM 995 N N . LYS A 1 121 ? -20.097 -7.148 31.350 1.00 73.31 121 LYS A N 1
ATOM 996 C CA . LYS A 1 121 ? -18.793 -6.855 30.756 1.00 73.31 121 LYS A CA 1
ATOM 997 C C . LYS A 1 121 ? -18.949 -6.729 29.236 1.00 73.31 121 LYS A C 1
ATOM 999 O O . LYS A 1 121 ? -19.257 -7.713 28.567 1.00 73.31 121 LYS A O 1
ATOM 1004 N N . ILE A 1 122 ? -18.783 -5.516 28.714 1.00 79.62 122 ILE A N 1
ATOM 1005 C CA . ILE A 1 122 ? -18.805 -5.210 27.279 1.00 79.62 122 ILE A CA 1
ATOM 1006 C C . ILE A 1 122 ? -17.367 -4.919 26.854 1.00 79.62 122 ILE A C 1
ATOM 1008 O O . ILE A 1 122 ? -16.713 -4.085 27.472 1.00 79.62 122 ILE A O 1
ATOM 1012 N N . SER A 1 123 ? -16.888 -5.599 25.808 1.00 89.56 123 SER A N 1
ATOM 1013 C CA . SER A 1 123 ? -15.614 -5.260 25.164 1.00 89.56 123 SER A CA 1
ATOM 1014 C C . SER A 1 123 ? -15.788 -3.954 24.392 1.00 89.56 123 SER A C 1
ATOM 1016 O O . SER A 1 123 ? -16.625 -3.862 23.485 1.00 89.56 123 SER A O 1
ATOM 1018 N N . TYR A 1 124 ? -15.036 -2.932 24.795 1.00 91.94 124 TYR A N 1
ATOM 1019 C CA . TYR A 1 124 ? -15.088 -1.613 24.182 1.00 91.94 124 TYR A CA 1
ATOM 1020 C C . TYR A 1 124 ? -14.526 -1.667 22.761 1.00 91.94 124 TYR A C 1
ATOM 1022 O O . TYR A 1 124 ? -15.175 -1.205 21.825 1.00 91.94 124 TYR A O 1
ATOM 1030 N N . SER A 1 125 ? -13.376 -2.316 22.584 1.00 93.19 125 SER A N 1
ATOM 1031 C CA . SER A 1 125 ? -12.720 -2.537 21.295 1.00 93.19 125 SER A CA 1
ATOM 1032 C C . SER A 1 125 ? -13.625 -3.282 20.309 1.00 93.19 125 SER A C 1
ATOM 1034 O O . SER A 1 125 ? -13.775 -2.845 19.167 1.00 93.19 125 SER A O 1
ATOM 1036 N N . GLN A 1 126 ? -14.306 -4.350 20.741 1.00 93.31 126 GLN A N 1
ATOM 1037 C CA . GLN A 1 126 ? -15.217 -5.105 19.879 1.00 93.31 126 GLN A CA 1
ATOM 1038 C C . GLN A 1 126 ? -16.466 -4.299 19.499 1.00 93.31 126 GLN A C 1
ATOM 1040 O O . GLN A 1 126 ? -16.916 -4.349 18.351 1.00 93.31 126 GLN A O 1
ATOM 1045 N N . ALA A 1 127 ? -17.032 -3.547 20.448 1.00 92.56 127 ALA A N 1
ATOM 1046 C CA . ALA A 1 127 ? -18.169 -2.672 20.184 1.00 92.56 127 ALA A CA 1
ATOM 1047 C C . ALA A 1 127 ? -17.795 -1.541 19.215 1.00 92.56 127 ALA A C 1
ATOM 1049 O O . ALA A 1 127 ? -18.564 -1.252 18.295 1.00 92.56 127 ALA A O 1
ATOM 1050 N N . LEU A 1 128 ? -16.610 -0.952 19.393 1.00 93.94 128 LEU A N 1
ATOM 1051 C CA . LEU A 1 128 ? -16.075 0.100 18.537 1.00 93.94 128 LEU A CA 1
ATOM 1052 C C . LEU A 1 128 ? -15.821 -0.428 17.124 1.00 93.94 128 LEU A C 1
ATOM 1054 O O . LEU A 1 128 ? -16.317 0.161 16.174 1.00 93.94 128 LEU A O 1
ATOM 1058 N N . PHE A 1 129 ? -15.179 -1.590 16.970 1.00 93.56 129 PHE A N 1
ATOM 1059 C CA . PHE A 1 129 ? -14.976 -2.212 15.657 1.00 93.56 129 PHE A CA 1
ATOM 1060 C C . PHE A 1 129 ? -16.292 -2.480 14.912 1.00 93.56 129 PHE A C 1
ATOM 1062 O O . PHE A 1 129 ? -16.365 -2.310 13.697 1.00 93.56 129 PHE A O 1
ATOM 1069 N N . ALA A 1 130 ? -17.343 -2.898 15.622 1.00 91.62 130 ALA A N 1
ATOM 1070 C CA . ALA A 1 130 ? -18.635 -3.200 15.011 1.00 91.62 130 ALA A CA 1
ATOM 1071 C C . ALA A 1 130 ? -19.424 -1.948 14.587 1.00 91.62 130 ALA A C 1
ATOM 1073 O O . ALA A 1 130 ? -20.187 -2.011 13.622 1.00 91.62 130 ALA A O 1
ATOM 1074 N N . GLN A 1 131 ? -19.286 -0.842 15.323 1.00 92.12 131 GLN A N 1
ATOM 1075 C CA . GLN A 1 131 ? -20.075 0.378 15.116 1.00 92.12 131 GLN A CA 1
ATOM 1076 C C . GLN A 1 131 ? -19.340 1.427 14.280 1.00 92.12 131 GLN A C 1
ATOM 1078 O O . GLN A 1 131 ? -19.964 2.078 13.443 1.00 92.12 131 GLN A O 1
ATOM 1083 N N . ASP A 1 132 ? -18.035 1.569 14.496 1.00 91.25 132 ASP A N 1
ATOM 1084 C CA . ASP A 1 132 ? -17.172 2.549 13.848 1.00 91.25 132 ASP A CA 1
ATOM 1085 C C . ASP A 1 132 ? -15.765 1.958 13.592 1.00 91.25 132 ASP A C 1
ATOM 1087 O O . ASP A 1 132 ? -14.827 2.149 14.376 1.00 91.25 132 ASP A O 1
ATOM 1091 N N . PRO A 1 133 ? -15.598 1.209 12.484 1.00 86.00 133 PRO A N 1
ATOM 1092 C CA . PRO A 1 133 ? -14.314 0.619 12.113 1.00 86.00 133 PRO A CA 1
ATOM 1093 C C . PRO A 1 133 ? -13.198 1.646 11.866 1.00 86.00 133 PRO A C 1
ATOM 1095 O O . PRO A 1 133 ? -12.023 1.286 11.956 1.00 86.00 133 PRO A O 1
ATOM 1098 N N . GLU A 1 134 ? -13.538 2.892 11.515 1.00 83.81 134 GLU A N 1
ATOM 1099 C CA . GLU A 1 134 ? -12.553 3.960 11.303 1.00 83.81 134 GLU A CA 1
ATOM 1100 C C . GLU A 1 134 ? -12.038 4.489 12.643 1.00 83.81 134 GLU A C 1
ATOM 1102 O O . GLU A 1 134 ? -10.827 4.552 12.843 1.00 83.81 134 GLU A O 1
ATOM 1107 N N . ALA A 1 135 ? -12.928 4.750 13.604 1.00 89.25 135 ALA A N 1
ATOM 1108 C CA . ALA A 1 135 ? -12.519 5.129 14.955 1.00 89.25 135 ALA A CA 1
ATOM 1109 C C . ALA A 1 135 ? -11.730 4.011 15.658 1.00 89.25 135 ALA A C 1
ATOM 1111 O O . ALA A 1 135 ? -10.740 4.281 16.336 1.00 89.25 135 ALA A O 1
ATOM 1112 N N . TYR A 1 136 ? -12.122 2.745 15.468 1.00 92.12 136 TYR A N 1
ATOM 1113 C CA . TYR A 1 136 ? -11.362 1.603 15.985 1.00 92.12 136 TYR A CA 1
ATOM 1114 C C . TYR A 1 136 ? -9.938 1.557 15.422 1.00 92.12 136 TYR A C 1
ATOM 1116 O O . TYR A 1 136 ? -8.977 1.363 16.160 1.00 92.12 136 TYR A O 1
ATOM 1124 N N . ARG A 1 137 ? -9.796 1.760 14.112 1.00 86.88 137 ARG A N 1
ATOM 1125 C CA . ARG A 1 137 ? -8.506 1.793 13.421 1.00 86.88 137 ARG A CA 1
ATOM 1126 C C . ARG A 1 137 ? -7.589 2.876 13.971 1.00 86.88 137 ARG A C 1
ATOM 1128 O O . ARG A 1 137 ? -6.423 2.594 14.229 1.00 86.88 137 ARG A O 1
ATOM 1135 N N . ASP A 1 138 ? -8.105 4.087 14.136 1.00 88.94 138 ASP A N 1
ATOM 1136 C CA . ASP A 1 138 ? -7.326 5.198 14.680 1.00 88.94 138 ASP A CA 1
ATOM 1137 C C . ASP A 1 138 ? -6.829 4.872 16.096 1.00 88.94 138 ASP A C 1
ATOM 1139 O O . ASP A 1 138 ? -5.657 5.087 16.405 1.00 88.94 138 ASP A O 1
ATOM 1143 N N . LEU A 1 139 ? -7.685 4.248 16.911 1.00 91.62 139 LEU A N 1
ATOM 1144 C CA . LEU A 1 139 ? -7.343 3.829 18.268 1.00 91.62 139 LEU A CA 1
ATOM 1145 C C . LEU A 1 139 ? -6.297 2.701 18.298 1.00 91.62 139 LEU A C 1
ATOM 1147 O O . LEU A 1 139 ? -5.379 2.736 19.111 1.00 91.62 139 LEU A O 1
ATOM 1151 N N . VAL A 1 140 ? -6.384 1.722 17.393 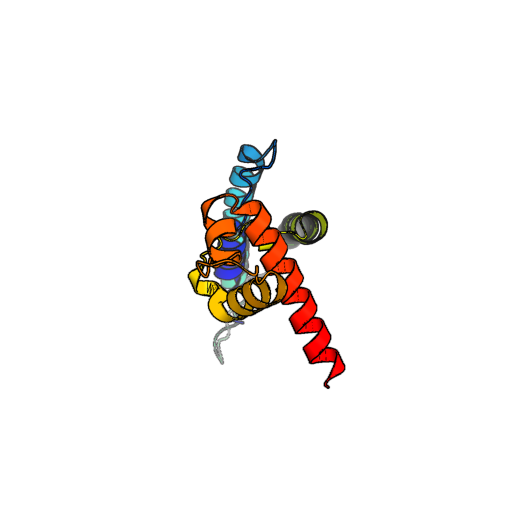1.00 91.31 140 VAL A N 1
ATOM 1152 C CA . VAL A 1 140 ? -5.362 0.669 17.253 1.00 91.31 140 VAL A CA 1
ATOM 1153 C C . VAL A 1 140 ? -3.995 1.280 16.941 1.00 91.31 140 VAL A C 1
ATOM 1155 O O . VAL A 1 140 ? -3.008 0.925 17.581 1.00 91.31 140 VAL A O 1
ATOM 1158 N N . LEU A 1 141 ? -3.933 2.230 16.002 1.00 88.69 141 LEU A N 1
ATOM 1159 C CA . LEU A 1 141 ? -2.680 2.890 15.621 1.00 88.69 141 LEU A CA 1
ATOM 1160 C C . LEU A 1 141 ? -2.071 3.703 16.766 1.00 88.69 141 LEU A C 1
ATOM 1162 O O . LEU A 1 141 ? -0.848 3.744 16.902 1.00 88.69 141 LEU A O 1
ATOM 1166 N N . GLU A 1 142 ? -2.910 4.337 17.584 1.00 91.06 142 GLU A N 1
ATOM 1167 C CA . GLU A 1 142 ? -2.477 5.052 18.783 1.00 91.06 142 GLU A CA 1
ATOM 1168 C C . GLU A 1 142 ? -1.846 4.096 19.805 1.00 91.06 142 GLU A C 1
ATOM 1170 O O . GLU A 1 142 ? -0.740 4.342 20.287 1.00 91.06 142 GLU A O 1
ATOM 1175 N N . PHE A 1 143 ? -2.494 2.965 20.089 1.00 92.50 143 PHE A N 1
ATOM 1176 C CA . PHE A 1 143 ? -1.976 1.986 21.047 1.00 92.50 143 PHE A CA 1
ATOM 1177 C C . PHE A 1 143 ? -0.718 1.258 20.548 1.00 92.50 143 PHE A C 1
ATOM 1179 O O . PHE A 1 143 ? 0.193 1.031 21.342 1.00 92.50 143 PHE A O 1
ATOM 1186 N N . GLU A 1 144 ? -0.605 0.958 19.249 1.00 89.44 144 GLU A N 1
ATOM 1187 C CA . GLU A 1 144 ? 0.629 0.412 18.658 1.00 89.44 144 GLU A CA 1
ATOM 1188 C C . GLU A 1 144 ? 1.816 1.376 18.810 1.00 89.44 144 GLU A C 1
ATOM 1190 O O . GLU A 1 144 ? 2.940 0.958 19.098 1.00 89.44 144 GLU A O 1
ATOM 1195 N N . GLN A 1 145 ? 1.571 2.676 18.621 1.00 88.06 145 GLN A N 1
ATOM 1196 C CA . GLN A 1 145 ? 2.577 3.722 18.792 1.00 88.06 145 GLN A CA 1
ATOM 1197 C C . GLN A 1 145 ? 3.048 3.789 20.256 1.00 88.06 145 GLN A C 1
ATOM 1199 O O . GLN A 1 145 ? 4.252 3.790 20.509 1.00 88.06 145 GLN A O 1
ATOM 1204 N N . ILE A 1 146 ? 2.111 3.767 21.212 1.00 88.81 146 ILE A N 1
ATOM 1205 C CA . ILE A 1 146 ? 2.405 3.769 22.654 1.00 88.81 146 ILE A CA 1
ATOM 1206 C C . ILE A 1 146 ? 3.198 2.518 23.059 1.00 88.81 146 ILE A C 1
ATOM 1208 O O . ILE A 1 146 ? 4.175 2.611 23.802 1.00 88.81 146 ILE A O 1
ATOM 1212 N N . GLU A 1 147 ? 2.806 1.335 22.580 1.00 86.44 147 GLU A N 1
ATOM 1213 C CA . GLU A 1 147 ? 3.503 0.084 22.897 1.00 86.44 147 GLU A CA 1
ATOM 1214 C C . GLU A 1 147 ? 4.940 0.089 22.356 1.00 86.44 147 GLU A C 1
ATOM 1216 O O . GLU A 1 147 ? 5.872 -0.301 23.063 1.00 86.44 147 GLU A O 1
ATOM 1221 N N . TYR A 1 148 ? 5.142 0.600 21.138 1.00 84.81 148 TYR A N 1
ATOM 1222 C CA . TYR A 1 148 ? 6.469 0.758 20.548 1.00 84.81 148 TYR A CA 1
ATOM 1223 C C . TYR A 1 148 ? 7.360 1.728 21.341 1.00 84.81 148 TYR A C 1
ATOM 1225 O O . TYR A 1 148 ? 8.538 1.440 21.560 1.00 84.81 148 TYR A O 1
ATOM 1233 N N . GLU A 1 149 ? 6.812 2.858 21.793 1.00 85.19 149 GLU A N 1
ATOM 1234 C CA . GLU A 1 149 ? 7.532 3.837 22.618 1.00 85.19 149 GLU A CA 1
ATOM 1235 C C . GLU A 1 149 ? 7.933 3.237 23.978 1.00 85.19 149 GLU A C 1
ATOM 1237 O O . GLU A 1 149 ? 9.102 3.307 24.358 1.00 85.19 149 GLU A O 1
ATOM 1242 N N . ASN A 1 150 ? 7.026 2.515 24.645 1.00 84.81 150 ASN A N 1
ATOM 1243 C CA . ASN A 1 150 ? 7.315 1.820 25.907 1.00 84.81 150 ASN A CA 1
ATOM 1244 C C . ASN A 1 150 ? 8.404 0.735 25.769 1.00 84.81 150 ASN A C 1
ATOM 1246 O O . ASN A 1 150 ? 9.215 0.526 26.677 1.00 84.81 150 ASN A O 1
ATOM 1250 N N . LEU A 1 151 ? 8.433 0.026 24.636 1.00 82.38 151 LEU A N 1
ATOM 1251 C CA . LEU A 1 151 ? 9.473 -0.961 24.329 1.00 82.38 151 LEU A CA 1
ATOM 1252 C C . LEU A 1 151 ? 10.844 -0.311 24.098 1.00 82.38 151 LEU A C 1
ATOM 1254 O O . LEU A 1 151 ? 11.865 -0.908 24.429 1.00 82.38 151 LEU A O 1
ATOM 1258 N N . MET A 1 152 ? 10.879 0.903 23.546 1.00 77.00 152 MET A N 1
ATOM 1259 C CA . MET A 1 152 ? 12.122 1.651 23.348 1.00 77.00 152 MET A CA 1
ATOM 1260 C C . MET A 1 152 ? 12.661 2.263 24.642 1.00 77.00 152 MET A C 1
ATOM 1262 O O . MET A 1 152 ? 13.874 2.316 24.812 1.00 77.00 152 MET A O 1
ATOM 1266 N N . ASP A 1 153 ? 11.790 2.654 25.572 1.00 75.00 153 ASP A N 1
ATOM 1267 C CA . ASP A 1 153 ? 12.191 3.184 26.884 1.00 75.00 153 ASP A CA 1
ATOM 1268 C C . ASP A 1 153 ? 12.731 2.107 27.846 1.00 75.00 153 ASP A C 1
ATOM 1270 O O . ASP A 1 153 ? 13.311 2.422 28.889 1.00 75.00 153 ASP A O 1
ATOM 1274 N N . THR A 1 154 ? 12.548 0.826 27.516 1.00 71.44 154 THR A N 1
ATOM 1275 C CA . THR A 1 154 ? 13.014 -0.320 28.316 1.00 71.44 154 THR A CA 1
ATOM 1276 C C . THR A 1 154 ? 14.302 -0.974 27.787 1.00 71.44 154 THR A C 1
ATOM 1278 O O . THR A 1 154 ? 14.779 -1.936 28.400 1.00 71.44 154 THR A O 1
ATOM 1281 N N . LEU A 1 155 ? 14.888 -0.441 26.704 1.00 55.69 155 LEU A N 1
ATOM 1282 C CA . LEU A 1 155 ? 16.165 -0.854 26.090 1.00 55.69 155 LEU A CA 1
ATOM 1283 C C . LEU A 1 155 ? 17.313 0.110 26.427 1.00 55.69 155 LEU A C 1
ATOM 1285 O O . LEU A 1 155 ? 18.443 -0.399 26.626 1.00 55.69 155 LEU A O 1
#

Solvent-accessible surface area (backbone atoms only — not comparable to full-atom values): 9401 Å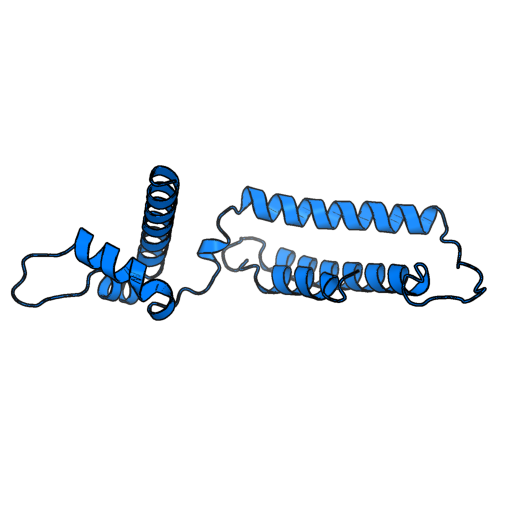² total; per-residue (Å²): 130,75,91,52,59,71,55,49,57,48,49,53,59,73,61,58,68,41,85,89,44,97,57,30,71,60,53,53,53,50,48,57,50,50,49,52,52,53,50,51,52,50,49,53,43,58,73,48,47,84,83,74,75,90,85,70,100,62,86,73,60,79,77,52,71,67,58,54,51,51,52,51,54,51,52,50,52,54,50,49,50,53,50,47,48,52,66,74,55,75,45,66,79,74,47,52,85,84,53,76,81,81,38,56,72,57,40,51,54,46,27,65,76,59,65,66,100,52,100,63,90,70,58,48,44,62,53,34,45,75,76,35,54,65,64,36,50,55,51,50,54,51,51,53,52,53,53,52,51,56,58,59,78,75,110

InterPro domains:
  IPR026001 Abortive infection protein-like, C-terminal domain [PF14355] (5-85)

Mean predicted aligned error: 14.77 Å

Organism: Haemophilus parainfluenzae (NCBI:txid729)

Secondary structure (DSSP, 8-state):
--TTHHHHHHHHHHT---TTSTTHHHHHHHHHHHHHHHHHHHHHHHHH---S-S-------PPPHHHHHHHHHHHHHHHHHHHHHHHHH--HHHHS---GGGGHHHHHHHHHHT----SS---HHHHHHHH-HHHHHHHHHHHHHHHHHHHHTT-

Radius of gyration: 23.39 Å; Cα contacts (8 Å, |Δi|>4): 71; chains: 1; bounding box: 56×31×62 Å